Protein AF-A0A7C4I986-F1 (afdb_monomer_lite)

Secondary structure (DSSP, 8-state):
----GGGGT--HHHH-HHHHHHHHHHHTTGGGGGGGT-EE-GGGTTSSSEEEE-SSSEEEE---

Radius of gyration: 13.45 Å; chains: 1; bounding box: 26×22×36 Å

Structure (mmCIF, N/CA/C/O backbone):
data_AF-A0A7C4I986-F1
#
_entry.id   AF-A0A7C4I986-F1
#
loop_
_atom_site.group_PDB
_atom_site.id
_atom_site.type_symbol
_atom_site.label_atom_id
_atom_site.label_alt_id
_atom_site.label_comp_id
_atom_site.label_asym_id
_atom_site.label_entity_id
_atom_site.label_seq_id
_atom_site.pdbx_PDB_ins_code
_atom_site.Cartn_x
_atom_site.Cartn_y
_atom_site.Cartn_z
_atom_site.occupancy
_atom_site.B_iso_or_equiv
_atom_site.auth_seq_id
_atom_site.auth_comp_id
_atom_site.auth_asym_id
_atom_site.auth_atom_id
_atom_site.pdbx_PDB_model_num
ATOM 1 N N . MET A 1 1 ? -12.713 9.691 -15.939 1.00 38.16 1 MET A N 1
ATOM 2 C CA . MET A 1 1 ? -11.606 10.252 -16.738 1.00 38.16 1 MET A CA 1
ATOM 3 C C . MET A 1 1 ? -10.386 10.183 -15.839 1.00 38.16 1 MET A C 1
ATOM 5 O O . MET A 1 1 ? -10.330 10.942 -14.883 1.00 38.16 1 MET A O 1
ATOM 9 N N . SER A 1 2 ? -9.542 9.162 -15.995 1.00 46.47 2 SER A N 1
ATOM 10 C CA . SER A 1 2 ? -8.365 8.990 -15.135 1.00 46.47 2 SER A CA 1
ATOM 11 C C . SER A 1 2 ? -7.250 9.888 -15.653 1.00 46.47 2 SER A C 1
ATOM 13 O O . SER A 1 2 ? -6.931 9.837 -16.839 1.00 46.47 2 SER A O 1
ATOM 15 N N . LEU A 1 3 ? -6.695 10.723 -14.781 1.00 53.53 3 LEU A N 1
ATOM 16 C CA . LEU A 1 3 ? -5.462 11.453 -15.049 1.00 53.53 3 LEU A CA 1
ATOM 17 C C . LEU A 1 3 ? -4.325 1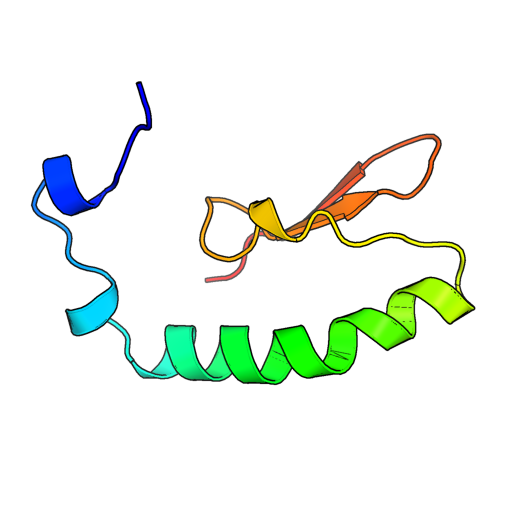0.428 -15.023 1.00 53.53 3 LEU A C 1
ATOM 19 O O . LEU A 1 3 ? -3.927 9.991 -13.952 1.00 53.53 3 LEU A O 1
ATOM 23 N N . ASP A 1 4 ? -3.865 9.992 -16.194 1.00 60.00 4 ASP A N 1
ATOM 24 C CA . ASP A 1 4 ? -2.704 9.107 -16.313 1.00 60.00 4 ASP A CA 1
ATOM 25 C C . ASP A 1 4 ? -1.501 9.945 -16.759 1.00 60.00 4 ASP A C 1
ATOM 27 O O . ASP A 1 4 ? -1.558 10.631 -17.781 1.00 60.00 4 ASP A O 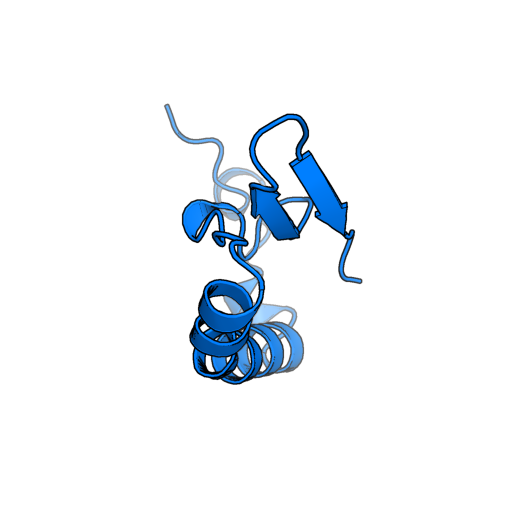1
ATOM 31 N N . TYR A 1 5 ? -0.401 9.889 -16.007 1.00 60.72 5 TYR A N 1
ATOM 32 C CA . TYR A 1 5 ? 0.853 10.583 -16.323 1.00 60.72 5 TYR A CA 1
ATOM 33 C C . TYR A 1 5 ? 1.430 10.199 -17.693 1.00 60.72 5 TYR A C 1
ATOM 35 O O . TYR A 1 5 ? 2.156 10.981 -18.308 1.00 60.72 5 TYR A O 1
ATOM 43 N N . LYS A 1 6 ? 1.046 9.047 -18.251 1.00 60.59 6 LYS A N 1
ATOM 44 C CA . LYS A 1 6 ? 1.388 8.716 -19.641 1.00 60.59 6 LYS A CA 1
ATOM 45 C C . LYS A 1 6 ? 0.845 9.732 -20.643 1.00 60.59 6 LYS A C 1
ATOM 47 O O . LYS A 1 6 ? 1.484 9.984 -21.662 1.00 60.59 6 LYS A O 1
ATOM 52 N N . GLN A 1 7 ? -0.303 10.348 -20.359 1.00 67.75 7 GLN A N 1
ATOM 53 C CA . GLN A 1 7 ? -0.913 11.355 -21.230 1.00 67.75 7 GLN A CA 1
ATOM 54 C C . GLN A 1 7 ? -0.130 12.675 -21.247 1.00 67.75 7 GLN A C 1
ATOM 56 O O . GLN A 1 7 ? -0.266 13.437 -22.201 1.00 67.75 7 GLN A O 1
ATOM 61 N N . SER A 1 8 ? 0.715 12.934 -20.242 1.00 71.19 8 SER A N 1
ATOM 62 C CA . SER A 1 8 ? 1.648 14.068 -20.225 1.00 71.19 8 SER A CA 1
ATOM 63 C C . SER A 1 8 ? 3.029 13.728 -20.807 1.00 71.19 8 SER A C 1
ATOM 65 O O . SER A 1 8 ? 3.936 14.555 -20.754 1.00 71.19 8 SER A O 1
ATOM 67 N N . GLY A 1 9 ? 3.195 12.538 -21.402 1.00 68.81 9 GLY A N 1
ATOM 68 C CA . GLY A 1 9 ? 4.442 12.101 -22.040 1.00 68.81 9 GLY A CA 1
ATOM 69 C C . GLY A 1 9 ? 5.477 11.516 -21.076 1.00 68.81 9 GLY A C 1
ATOM 70 O O . GLY A 1 9 ? 6.602 11.241 -21.491 1.00 68.81 9 GLY A O 1
ATOM 71 N N . VAL A 1 10 ? 5.117 11.304 -19.808 1.00 66.06 10 VAL A N 1
ATOM 72 C CA . VAL A 1 10 ? 5.992 10.696 -18.801 1.00 66.06 10 VAL A CA 1
ATOM 73 C C . VAL A 1 10 ? 5.637 9.219 -18.654 1.00 66.06 10 VAL A C 1
ATOM 75 O O . VAL A 1 10 ? 4.575 8.872 -18.139 1.00 66.06 10 VAL A O 1
ATOM 78 N N . ASP A 1 11 ? 6.536 8.333 -19.085 1.00 69.69 11 ASP A N 1
ATOM 79 C CA . ASP A 1 11 ? 6.402 6.894 -18.848 1.00 69.69 11 ASP A CA 1
ATOM 80 C C . ASP A 1 11 ? 7.286 6.456 -17.676 1.00 69.69 11 ASP A C 1
ATOM 82 O O . ASP A 1 11 ? 8.4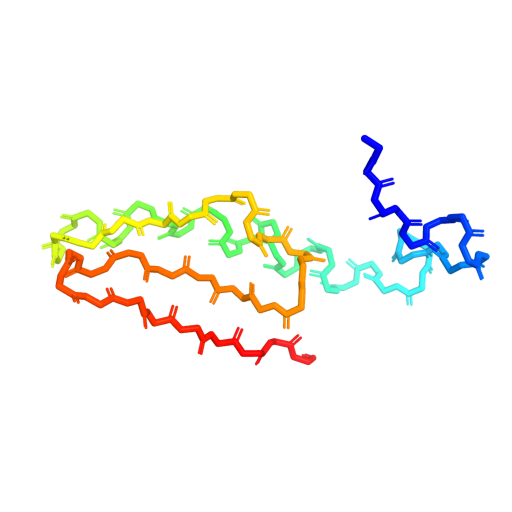35 6.041 -17.845 1.00 69.69 11 ASP A O 1
ATOM 86 N N . TYR A 1 12 ? 6.741 6.535 -16.461 1.00 66.44 12 TYR A N 1
ATOM 87 C CA . TYR A 1 12 ? 7.436 6.091 -15.249 1.00 66.44 12 TYR A CA 1
ATOM 88 C C . TYR A 1 12 ? 7.875 4.621 -15.307 1.00 66.44 12 TYR A C 1
ATOM 90 O O . TYR A 1 12 ? 8.847 4.261 -14.644 1.00 66.44 12 TYR A O 1
ATOM 98 N N . ALA A 1 13 ? 7.230 3.790 -16.141 1.00 64.88 13 ALA A N 1
ATOM 99 C CA . ALA A 1 13 ? 7.652 2.410 -16.372 1.00 64.88 13 ALA A CA 1
ATOM 100 C C . ALA A 1 13 ? 9.066 2.305 -16.961 1.00 64.88 13 ALA A C 1
ATOM 102 O O . ALA A 1 13 ? 9.752 1.312 -16.727 1.00 64.88 13 ALA A O 1
ATOM 103 N N . GLN A 1 14 ? 9.497 3.323 -17.707 1.00 66.38 14 GLN A N 1
ATOM 104 C CA . GLN A 1 14 ? 10.809 3.380 -18.349 1.00 66.38 14 GLN A CA 1
ATOM 105 C C . GLN A 1 14 ? 11.821 4.220 -17.562 1.00 66.38 14 GLN A C 1
ATOM 107 O O . GLN A 1 14 ? 13.022 3.996 -17.686 1.00 66.38 14 GLN A O 1
ATOM 112 N N . ILE A 1 15 ? 11.349 5.175 -16.756 1.00 68.00 15 ILE A N 1
ATOM 113 C CA . ILE A 1 15 ? 12.209 6.167 -16.095 1.00 68.00 15 ILE A CA 1
ATOM 114 C C . ILE A 1 15 ? 12.795 5.644 -14.779 1.00 68.00 15 ILE A C 1
ATOM 116 O O . ILE A 1 15 ? 13.928 5.991 -14.457 1.00 68.00 15 ILE A O 1
ATOM 120 N N . ASP A 1 16 ? 12.079 4.795 -14.031 1.00 77.06 16 ASP A N 1
ATOM 121 C CA . ASP A 1 16 ? 12.595 4.300 -12.748 1.00 77.06 16 ASP A CA 1
ATOM 122 C C . ASP A 1 16 ? 12.174 2.851 -12.420 1.00 77.06 16 ASP A C 1
ATOM 124 O O . ASP A 1 16 ? 11.266 2.597 -11.617 1.00 77.06 16 ASP A O 1
ATOM 128 N N . PRO A 1 17 ? 12.852 1.856 -13.023 1.00 82.69 17 PRO A N 1
ATOM 129 C CA . PRO A 1 17 ? 12.611 0.446 -12.729 1.00 82.69 17 PRO A CA 1
ATOM 130 C C . PRO A 1 17 ? 12.859 0.095 -11.257 1.00 82.69 17 PRO A C 1
ATOM 132 O O . PRO A 1 17 ? 12.198 -0.797 -10.721 1.00 82.69 17 PRO A O 1
ATOM 135 N N . LEU A 1 18 ? 13.790 0.790 -10.592 1.00 86.62 18 LEU A N 1
ATOM 136 C CA . LEU A 1 18 ? 14.109 0.554 -9.187 1.00 86.62 18 LEU A CA 1
ATOM 137 C C . LEU A 1 18 ? 12.927 0.937 -8.295 1.00 86.62 18 LEU A C 1
ATOM 139 O O . LEU A 1 18 ? 12.538 0.136 -7.445 1.00 86.62 18 LEU A O 1
ATOM 143 N N . LYS A 1 19 ? 12.306 2.099 -8.516 1.00 83.38 19 LYS A N 1
ATOM 144 C CA . LYS A 1 19 ? 11.110 2.520 -7.771 1.00 83.38 19 LYS A CA 1
ATOM 145 C C . LYS A 1 19 ? 9.955 1.551 -7.938 1.00 83.38 19 LYS A C 1
ATOM 147 O O . LYS A 1 19 ? 9.282 1.226 -6.961 1.00 83.38 19 LYS A O 1
ATOM 152 N N . ILE A 1 20 ? 9.752 1.029 -9.146 1.00 86.00 20 ILE A N 1
ATOM 153 C CA . ILE A 1 20 ? 8.708 0.029 -9.409 1.00 86.00 20 ILE A CA 1
ATOM 154 C C . ILE A 1 20 ? 8.992 -1.262 -8.640 1.00 86.00 20 ILE A C 1
ATOM 156 O O . ILE A 1 20 ? 8.087 -1.830 -8.026 1.00 86.00 20 ILE A O 1
ATOM 160 N N . LEU A 1 21 ? 10.242 -1.729 -8.644 1.00 90.44 21 LEU A N 1
ATOM 161 C CA . LEU A 1 21 ? 10.644 -2.911 -7.883 1.00 90.44 21 LEU A CA 1
ATOM 162 C C . LEU A 1 21 ? 10.506 -2.688 -6.371 1.00 90.44 21 LEU A C 1
ATOM 164 O O . LEU A 1 21 ? 9.990 -3.566 -5.681 1.00 90.44 21 LEU A O 1
ATOM 168 N N . ALA A 1 22 ? 10.884 -1.513 -5.864 1.00 89.44 22 ALA A N 1
ATOM 169 C CA . ALA A 1 22 ? 10.739 -1.146 -4.459 1.00 89.44 22 ALA A CA 1
ATOM 170 C C . ALA A 1 22 ? 9.263 -1.103 -4.029 1.00 89.44 22 ALA A C 1
ATOM 172 O O . ALA A 1 22 ? 8.906 -1.703 -3.018 1.00 89.44 22 ALA A O 1
ATOM 173 N N . GLN A 1 23 ? 8.386 -0.483 -4.825 1.00 90.75 23 GLN A N 1
ATOM 174 C CA . GLN A 1 23 ? 6.934 -0.474 -4.601 1.00 90.75 23 GLN A CA 1
ATOM 175 C C . GLN A 1 23 ? 6.352 -1.894 -4.568 1.00 90.75 23 GLN A C 1
ATOM 177 O O . GLN A 1 23 ? 5.572 -2.220 -3.673 1.00 90.75 23 GLN A O 1
ATOM 182 N N . ARG A 1 24 ? 6.764 -2.770 -5.495 1.00 91.19 24 ARG A N 1
ATOM 183 C CA . ARG A 1 24 ? 6.325 -4.178 -5.529 1.00 91.19 24 ARG A CA 1
ATOM 184 C C . ARG A 1 24 ? 6.801 -4.964 -4.309 1.00 91.19 24 ARG A C 1
ATOM 186 O O . ARG A 1 24 ? 6.018 -5.711 -3.729 1.00 91.19 24 ARG A O 1
ATOM 193 N N . ALA A 1 25 ? 8.057 -4.785 -3.906 1.00 93.94 25 ALA A N 1
ATOM 194 C CA . ALA A 1 25 ? 8.591 -5.406 -2.698 1.00 93.94 25 ALA A CA 1
ATOM 195 C C . ALA A 1 25 ? 7.862 -4.899 -1.442 1.00 93.94 25 ALA A C 1
ATOM 197 O O . ALA A 1 25 ? 7.506 -5.691 -0.573 1.00 93.94 25 ALA A O 1
ATOM 198 N N . ALA A 1 26 ? 7.570 -3.597 -1.374 1.00 92.62 26 ALA A N 1
ATOM 199 C CA . ALA A 1 26 ? 6.812 -2.999 -0.282 1.00 92.62 26 ALA A CA 1
ATOM 200 C C . ALA A 1 26 ? 5.357 -3.492 -0.232 1.00 92.62 26 ALA A C 1
ATOM 202 O O . ALA A 1 26 ? 4.835 -3.704 0.855 1.00 92.62 26 ALA A O 1
ATOM 203 N N . ALA A 1 27 ? 4.702 -3.734 -1.371 1.00 93.62 27 ALA A N 1
ATOM 204 C CA . ALA A 1 27 ? 3.339 -4.274 -1.398 1.00 93.62 27 ALA A CA 1
ATOM 205 C C . ALA A 1 27 ? 3.230 -5.636 -0.687 1.00 93.62 27 ALA A C 1
ATOM 207 O O . ALA A 1 27 ? 2.237 -5.908 -0.016 1.00 93.62 27 ALA A O 1
ATOM 208 N N . ALA A 1 28 ? 4.279 -6.465 -0.739 1.00 95.56 28 ALA A N 1
ATOM 209 C CA . ALA A 1 28 ? 4.315 -7.741 -0.020 1.00 95.56 28 ALA A CA 1
ATOM 210 C C . ALA A 1 28 ? 4.300 -7.587 1.516 1.00 95.56 28 ALA A C 1
ATOM 212 O O . ALA A 1 28 ? 4.036 -8.559 2.223 1.00 95.56 28 ALA A O 1
ATOM 213 N N . THR A 1 29 ? 4.563 -6.387 2.048 1.00 94.88 29 THR A N 1
ATOM 214 C CA . THR A 1 29 ? 4.565 -6.111 3.493 1.00 94.88 29 THR A CA 1
ATOM 215 C C . THR A 1 29 ? 3.272 -5.463 3.992 1.00 94.88 29 THR A C 1
ATOM 217 O O . THR A 1 29 ? 3.104 -5.330 5.205 1.00 94.88 29 THR A O 1
ATOM 220 N N . ALA A 1 30 ? 2.328 -5.121 3.103 1.00 93.56 30 ALA A N 1
ATOM 221 C CA . ALA A 1 30 ? 1.083 -4.428 3.453 1.00 93.56 30 ALA A CA 1
ATOM 222 C C . ALA A 1 30 ? 0.267 -5.157 4.538 1.00 93.56 30 ALA A C 1
ATOM 224 O O . ALA A 1 30 ? -0.319 -4.524 5.414 1.00 93.56 30 ALA A O 1
ATOM 225 N N . GLY A 1 31 ? 0.309 -6.495 4.560 1.00 95.06 31 GLY A N 1
ATOM 226 C CA . GLY A 1 31 ? -0.360 -7.313 5.579 1.00 95.06 31 GLY A CA 1
ATOM 227 C C . GLY A 1 31 ? 0.112 -7.064 7.020 1.00 95.06 31 GLY A C 1
ATOM 228 O O . GLY A 1 31 ? -0.605 -7.399 7.963 1.00 95.06 31 GLY A O 1
ATOM 229 N N . ASN A 1 32 ? 1.277 -6.439 7.223 1.00 96.06 32 ASN A N 1
ATOM 230 C CA . ASN A 1 32 ? 1.750 -6.065 8.557 1.00 96.06 32 ASN A CA 1
ATOM 231 C C . ASN A 1 32 ? 0.858 -5.000 9.216 1.00 96.06 32 ASN A C 1
ATOM 233 O O . ASN A 1 32 ? 0.762 -4.975 10.441 1.00 96.06 32 ASN A O 1
ATOM 237 N N . LEU A 1 33 ? 0.167 -4.169 8.425 1.00 96.62 33 LEU A N 1
ATOM 238 C CA . LEU A 1 33 ? -0.729 -3.117 8.920 1.00 96.62 33 LEU A CA 1
ATOM 239 C C . LEU A 1 33 ? -1.933 -3.681 9.680 1.00 96.62 33 LEU A C 1
ATOM 241 O O . LEU A 1 33 ? -2.307 -3.147 10.725 1.00 96.62 33 LEU A O 1
ATOM 245 N N . ALA A 1 34 ? -2.478 -4.811 9.220 1.00 94.62 34 ALA A N 1
ATOM 246 C CA . ALA A 1 34 ? -3.665 -5.424 9.815 1.00 94.62 34 ALA A CA 1
ATOM 247 C C . ALA A 1 34 ? -3.461 -5.788 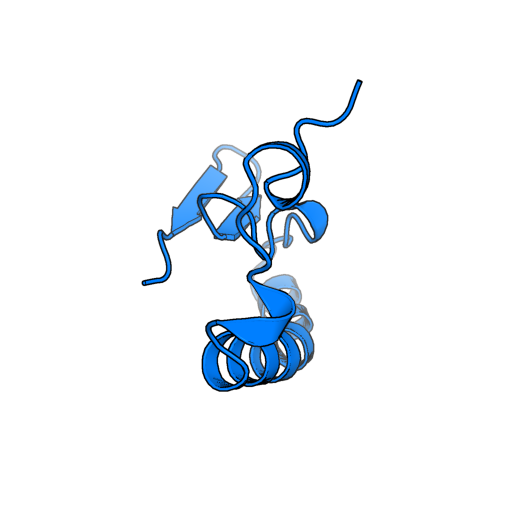11.296 1.00 94.62 34 ALA A C 1
ATOM 249 O O . ALA A 1 34 ? -4.387 -5.687 12.097 1.00 94.62 34 ALA A O 1
ATOM 250 N N . ARG A 1 35 ? -2.228 -6.143 11.693 1.00 94.44 35 ARG A N 1
ATOM 251 C CA . ARG A 1 35 ? -1.874 -6.435 13.096 1.00 94.44 35 ARG A CA 1
ATOM 252 C C . ARG A 1 35 ? -1.980 -5.216 14.016 1.00 94.44 35 ARG A C 1
ATOM 254 O O . ARG A 1 35 ? -2.046 -5.383 15.228 1.00 94.44 35 ARG A O 1
ATOM 261 N N . HIS A 1 36 ? -1.996 -4.017 13.443 1.00 95.44 36 HIS A N 1
ATOM 262 C CA . HIS A 1 36 ? -2.123 -2.743 14.145 1.00 95.44 36 HIS A CA 1
ATOM 263 C C . HIS A 1 36 ? -3.498 -2.089 13.939 1.00 95.44 36 HIS A C 1
ATOM 265 O O . HIS A 1 36 ? -3.679 -0.939 14.322 1.00 95.44 36 HIS A O 1
ATOM 271 N N . GLY A 1 37 ? -4.463 -2.798 13.337 1.00 96.06 37 GLY A N 1
ATOM 272 C CA . GLY A 1 37 ? -5.782 -2.240 13.025 1.00 96.06 37 GLY A CA 1
ATOM 273 C C . GLY A 1 37 ? -5.763 -1.184 11.915 1.00 96.06 37 GLY A C 1
ATOM 274 O O . GLY A 1 37 ? -6.716 -0.424 11.790 1.00 96.06 37 GLY A O 1
ATOM 275 N N . LEU A 1 38 ? -4.688 -1.128 11.123 1.00 97.69 38 LEU A N 1
ATOM 276 C CA . LEU A 1 38 ? -4.521 -0.180 10.025 1.00 97.69 38 LEU A CA 1
ATOM 277 C C . LEU A 1 38 ? -4.830 -0.854 8.687 1.00 97.69 38 LEU A C 1
ATOM 279 O O . LEU A 1 38 ? -4.539 -2.040 8.503 1.00 97.69 38 LEU A O 1
ATOM 283 N N . THR A 1 39 ? -5.365 -0.084 7.738 1.00 97.75 39 THR A N 1
ATOM 284 C CA . THR A 1 39 ? -5.686 -0.576 6.392 1.00 97.75 39 THR A CA 1
ATOM 285 C C . THR A 1 39 ? -4.948 0.232 5.337 1.00 97.75 39 THR A C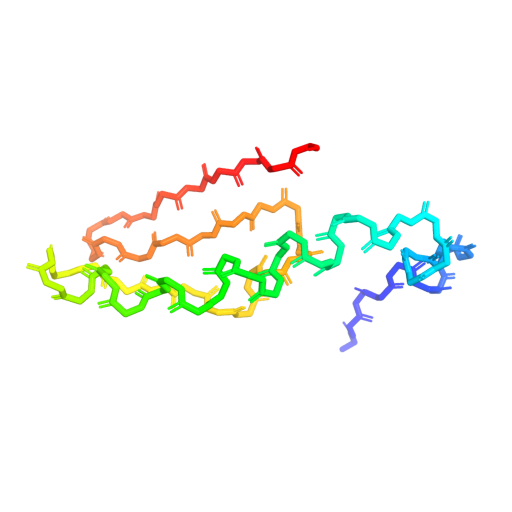 1
ATOM 287 O O . THR A 1 39 ? -4.950 1.455 5.342 1.00 97.75 39 THR A O 1
ATOM 290 N N . GLU A 1 40 ? -4.295 -0.447 4.404 1.00 97.44 40 GLU A N 1
ATOM 291 C CA . GLU A 1 40 ? -3.686 0.212 3.252 1.00 97.44 40 GLU A CA 1
ATOM 292 C C . GLU A 1 40 ? -4.754 0.684 2.253 1.00 97.44 40 GLU A C 1
ATOM 294 O O . GLU A 1 40 ? -5.628 -0.092 1.862 1.00 97.44 40 GLU A O 1
ATOM 299 N N . VAL A 1 41 ? -4.626 1.912 1.737 1.00 96.94 41 VAL A N 1
ATOM 300 C CA . VAL A 1 41 ? -5.353 2.339 0.533 1.00 96.94 41 VAL A CA 1
ATOM 301 C C . VAL A 1 41 ? -4.542 1.896 -0.686 1.00 96.94 41 VAL A C 1
ATOM 303 O O . VAL A 1 41 ? -3.739 2.658 -1.221 1.00 96.94 41 VAL A O 1
ATOM 306 N N . ALA A 1 42 ? -4.720 0.647 -1.125 1.00 94.69 42 ALA A N 1
ATOM 307 C CA . ALA A 1 42 ? -3.854 0.022 -2.137 1.00 94.69 42 ALA A CA 1
ATOM 308 C C . ALA A 1 42 ? -3.766 0.810 -3.460 1.00 94.69 42 ALA A C 1
ATOM 310 O O . ALA A 1 42 ? -2.711 0.848 -4.091 1.00 94.69 42 ALA A O 1
ATOM 311 N N . ALA A 1 43 ? -4.849 1.495 -3.845 1.00 92.81 43 ALA A N 1
ATOM 312 C CA . ALA A 1 43 ? -4.903 2.345 -5.036 1.00 92.81 43 ALA A CA 1
ATOM 313 C C . ALA A 1 43 ? -3.981 3.581 -4.974 1.00 92.81 43 ALA A C 1
ATOM 315 O O . ALA A 1 43 ? -3.761 4.208 -5.999 1.00 92.81 43 ALA A O 1
ATOM 316 N N . SER A 1 44 ? -3.441 3.933 -3.802 1.00 93.69 44 SER A N 1
ATOM 317 C CA . SER A 1 44 ? -2.503 5.056 -3.637 1.00 93.69 44 SER A CA 1
ATOM 318 C C . SER A 1 44 ? -1.061 4.722 -4.048 1.00 93.69 44 SER A C 1
ATOM 320 O O . SER A 1 44 ? -0.215 5.604 -4.172 1.00 93.69 44 SER A O 1
ATOM 322 N N . ARG A 1 45 ? -0.735 3.441 -4.263 1.00 91.19 45 ARG A N 1
ATOM 323 C CA . ARG A 1 45 ? 0.613 3.031 -4.673 1.00 91.19 45 ARG A CA 1
ATOM 324 C C . ARG A 1 45 ? 0.946 3.544 -6.070 1.00 91.19 45 ARG A C 1
ATOM 326 O O . ARG A 1 45 ? 0.295 3.171 -7.038 1.00 91.19 45 ARG A O 1
ATOM 333 N N . GLY A 1 46 ? 2.020 4.325 -6.169 1.00 85.50 46 GLY A N 1
ATOM 334 C CA . GLY A 1 46 ? 2.442 4.948 -7.427 1.00 85.50 46 GLY A CA 1
ATOM 335 C C . GLY A 1 46 ? 1.744 6.277 -7.729 1.00 85.50 46 GLY A C 1
ATOM 336 O O . GLY A 1 46 ? 2.076 6.901 -8.732 1.00 85.50 46 GLY A O 1
ATOM 337 N N . GLU A 1 47 ? 0.840 6.724 -6.855 1.00 88.25 47 GLU A N 1
ATOM 338 C CA . GLU A 1 47 ? 0.284 8.077 -6.872 1.00 88.25 47 GLU A CA 1
ATOM 339 C C . GLU A 1 47 ? 1.222 9.056 -6.138 1.00 88.25 47 GLU A C 1
ATOM 341 O O . GLU A 1 47 ? 2.333 8.707 -5.731 1.00 88.25 47 GLU A O 1
ATOM 346 N N . SER A 1 48 ? 0.780 10.300 -5.936 1.00 87.75 48 SER A N 1
ATOM 347 C CA . SER A 1 48 ? 1.572 11.353 -5.278 1.00 87.75 48 SER A CA 1
ATOM 348 C C . SER A 1 48 ? 1.960 11.056 -3.821 1.00 87.75 48 SER A C 1
ATOM 350 O O . SER A 1 48 ? 2.899 11.665 -3.307 1.00 87.75 48 SER A O 1
ATOM 352 N N . ALA A 1 49 ? 1.255 10.142 -3.151 1.00 92.38 49 ALA A N 1
ATOM 353 C CA . ALA A 1 49 ? 1.567 9.687 -1.803 1.00 92.38 49 ALA A CA 1
ATOM 354 C C . ALA A 1 49 ? 1.032 8.272 -1.558 1.00 92.38 49 ALA A C 1
ATOM 356 O O . ALA A 1 49 ? -0.034 7.906 -2.045 1.00 92.38 49 ALA A O 1
ATOM 357 N N . TYR A 1 50 ? 1.741 7.514 -0.726 1.00 94.56 50 TYR A N 1
ATOM 358 C CA . TYR A 1 50 ? 1.264 6.264 -0.149 1.00 94.56 50 TYR A CA 1
ATOM 359 C C . TYR A 1 50 ? 0.361 6.552 1.056 1.00 94.56 50 TYR A C 1
ATOM 361 O O . TYR A 1 50 ? 0.774 7.269 1.972 1.00 94.56 50 TYR A O 1
ATOM 369 N N . VAL A 1 51 ? -0.854 5.999 1.064 1.00 97.31 51 VAL A N 1
ATOM 370 C CA . VAL A 1 51 ? -1.888 6.313 2.060 1.00 97.31 51 VAL A CA 1
ATOM 371 C C . VAL A 1 51 ? -2.293 5.085 2.876 1.00 97.31 51 VAL A C 1
ATOM 373 O O . VAL A 1 51 ? -2.567 4.010 2.338 1.00 97.31 51 VAL A O 1
ATOM 376 N N . VAL A 1 52 ? -2.383 5.277 4.192 1.00 97.94 52 VAL A N 1
ATOM 377 C CA . VAL A 1 52 ? -2.912 4.316 5.163 1.00 97.94 52 VAL A CA 1
ATOM 378 C C . VAL A 1 52 ? -4.145 4.919 5.832 1.00 97.94 52 VAL A C 1
ATOM 380 O O . VAL A 1 52 ? -4.110 6.053 6.312 1.00 97.94 52 VAL A O 1
ATOM 383 N N . ASP A 1 53 ? -5.228 4.154 5.846 1.00 97.94 53 ASP A N 1
ATOM 384 C CA . ASP A 1 53 ? -6.437 4.421 6.614 1.00 97.94 53 ASP A CA 1
ATOM 385 C C . ASP A 1 53 ? -6.227 3.982 8.073 1.00 97.94 53 ASP A C 1
ATOM 387 O O . ASP A 1 53 ? -5.946 2.809 8.358 1.00 97.94 53 ASP A O 1
ATOM 391 N N . CYS A 1 54 ? -6.344 4.946 8.988 1.00 97.31 54 CYS A N 1
ATOM 392 C CA . CYS A 1 54 ? -6.238 4.763 10.434 1.00 97.31 54 CYS A CA 1
ATOM 393 C C . CYS A 1 54 ? -7.607 4.877 11.139 1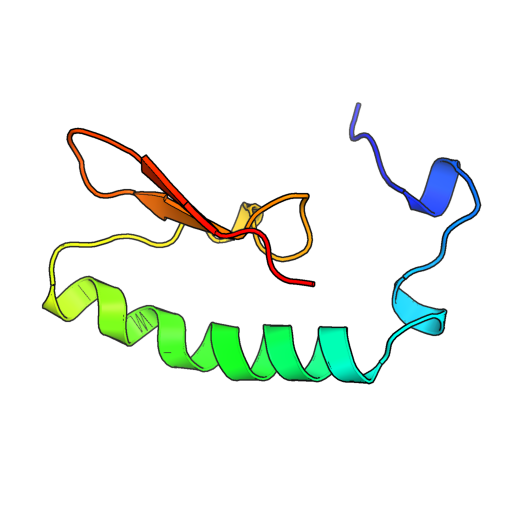.00 97.31 54 CYS A C 1
ATOM 395 O O . CYS A 1 54 ? -7.657 4.998 12.363 1.00 97.31 54 CYS A O 1
ATOM 397 N N . GLY A 1 55 ? -8.717 4.887 10.394 1.00 95.94 55 GLY A N 1
ATOM 398 C CA . GLY A 1 55 ? -10.077 5.075 10.897 1.00 95.94 55 GLY A CA 1
ATOM 399 C C . GLY A 1 55 ? -10.450 6.551 11.035 1.00 95.94 55 GLY A C 1
ATOM 400 O O . GLY A 1 55 ? -11.152 7.103 10.192 1.00 95.94 55 GLY A O 1
ATOM 401 N N . GLU A 1 56 ? -9.995 7.209 12.103 1.00 97.00 56 GLU A N 1
ATOM 402 C CA . GLU A 1 56 ? -10.348 8.617 12.375 1.00 97.00 56 GLU A CA 1
ATOM 403 C C . GLU A 1 56 ? -9.608 9.612 11.468 1.00 97.00 56 GLU A C 1
ATOM 405 O O . GLU A 1 56 ? -10.008 10.770 11.337 1.00 97.00 56 GLU A O 1
ATOM 410 N N . PHE A 1 57 ? -8.514 9.171 10.847 1.00 97.12 57 PHE A N 1
ATOM 411 C CA . PHE A 1 57 ? -7.679 9.982 9.972 1.00 97.12 57 PHE A CA 1
ATOM 412 C C . PHE A 1 57 ? -6.934 9.115 8.953 1.00 97.12 57 PHE A C 1
ATOM 414 O O . PHE A 1 57 ? -6.870 7.891 9.071 1.00 97.12 57 PHE A O 1
ATOM 421 N N . TYR A 1 58 ? -6.314 9.781 7.979 1.00 97.81 58 TYR A N 1
ATOM 422 C CA . TYR A 1 58 ? -5.405 9.164 7.020 1.00 97.81 58 TYR A CA 1
ATOM 423 C C . TYR A 1 58 ? -3.964 9.579 7.299 1.00 97.81 58 TYR A C 1
ATOM 425 O O . TYR A 1 58 ? -3.684 10.751 7.561 1.00 97.81 58 TYR A O 1
ATOM 433 N N . LEU A 1 59 ? -3.042 8.627 7.183 1.00 97.31 59 LEU A N 1
ATOM 434 C CA . LEU A 1 59 ? -1.610 8.896 7.122 1.00 97.31 59 LEU A CA 1
ATOM 435 C C . LEU A 1 59 ? -1.169 8.861 5.659 1.00 97.31 59 LEU A C 1
ATOM 437 O O . LEU A 1 59 ? -1.383 7.861 4.978 1.00 97.31 59 LEU A O 1
ATOM 441 N N . ALA A 1 60 ? -0.534 9.933 5.189 1.00 97.06 60 ALA A N 1
ATOM 442 C CA . ALA A 1 60 ? 0.023 10.026 3.843 1.00 97.06 60 ALA A CA 1
ATOM 443 C C . ALA A 1 60 ? 1.544 10.216 3.911 1.00 97.06 60 ALA A C 1
ATOM 445 O O . ALA A 1 60 ? 2.034 11.103 4.609 1.00 97.06 60 ALA A O 1
ATOM 446 N N . SER A 1 61 ? 2.289 9.388 3.181 1.00 94.19 61 SER A N 1
ATOM 447 C CA . SER A 1 61 ? 3.745 9.472 3.056 1.00 94.19 61 SER A CA 1
ATOM 448 C C . SER A 1 61 ? 4.123 9.700 1.597 1.00 94.19 61 SER A C 1
ATOM 450 O O . SER A 1 61 ? 3.730 8.932 0.720 1.00 94.19 61 SER A O 1
ATOM 452 N N . ILE A 1 62 ? 4.880 10.765 1.335 1.00 90.25 62 ILE A N 1
ATOM 453 C CA . ILE A 1 62 ? 5.456 11.028 0.015 1.00 90.25 62 ILE A CA 1
ATOM 454 C C . ILE A 1 62 ? 6.708 10.163 -0.115 1.00 90.25 62 ILE A C 1
ATOM 456 O O . ILE A 1 62 ? 7.605 10.236 0.724 1.00 90.25 62 ILE A O 1
ATOM 460 N N . THR A 1 63 ? 6.747 9.325 -1.147 1.00 75.12 63 THR A N 1
ATOM 461 C CA . THR A 1 63 ? 7.884 8.447 -1.438 1.00 75.12 63 THR A CA 1
ATOM 462 C C . THR A 1 63 ? 8.632 8.984 -2.654 1.00 75.12 63 THR A C 1
ATOM 464 O O . THR A 1 63 ? 8.078 8.963 -3.755 1.00 75.12 63 THR A O 1
ATOM 467 N N . GLU A 1 64 ? 9.857 9.473 -2.454 1.00 69.06 64 GLU A N 1
ATOM 468 C CA . GLU A 1 64 ? 10.746 9.996 -3.507 1.00 69.06 64 GLU A CA 1
ATOM 469 C C . GLU A 1 64 ? 11.779 8.985 -3.997 1.00 69.06 64 GLU A C 1
ATOM 471 O O . GLU A 1 64 ? 12.081 7.995 -3.296 1.00 69.06 64 GLU A O 1
#

pLDDT: mean 85.17, std 14.63, range [38.16, 97.94]

Sequence (64 aa):
MSLDYKQSGVDYAQIDPLKILAQRAAAATAGNLARHGLTEVAASRGESAYVVDCGEFYLASITE

Foldseek 3Di:
DDPDCVVVVDDPVPVCPPLVVVLVVVVVCQVVQVVVVKHWPNVCRPPQWTWIDPPVDIDTHGDD